Protein AF-A0A285N8I1-F1 (afdb_monomer_lite)

pLDDT: mean 76.55, std 18.9, range [38.72, 93.94]

Radius of gyration: 20.16 Å; chains: 1; bounding box: 42×35×74 Å

Organism: NCBI:txid372072

Sequence (118 aa):
MFEAYDPERDLKFEALFSQVSHQQAIKEVTLPSYPDDNCRIILQTGFRTRVMSFHSAYALGARSGFSLSSLKERIPVCAAMIRAGLSCAIDETLFAALVYHYEAEARRIANANKPKHK

Secondary structure (DSSP, 8-state):
-PPP--HHHHHHHHHHHTT-------------SS--HHHHHHHHHHHHTTSS-HHHHHHHHHHH---HHHHTTHHHHHHHHHHTT-GGG--HHHHHHHHHHTHHHHHHHHHHTS----

Foldseek 3Di:
DDDDDDPVVVVVVVVVVVVVPPPPPPPPPVDPLDDDPLLLLLLLLCLLVCVDALVVLQVLLVVVPDDVVNCVVVSVVLSVCVVVVNSVPRDSNSNSVSCNVNVVSSVVSNVVNDDPDD

Structure (mmCIF, N/CA/C/O backbone):
data_AF-A0A285N8I1-F1
#
_entry.id   AF-A0A285N8I1-F1
#
loop_
_atom_site.group_PDB
_atom_site.id
_atom_site.type_symbol
_atom_site.label_atom_id
_atom_site.label_alt_id
_atom_site.label_comp_id
_atom_site.label_asym_id
_atom_site.label_entity_id
_atom_site.label_seq_id
_atom_site.pdbx_PDB_ins_code
_atom_site.Cartn_x
_atom_site.Cartn_y
_atom_site.Cartn_z
_atom_site.occupancy
_atom_site.B_iso_or_equiv
_atom_site.auth_seq_id
_atom_site.auth_comp_id
_atom_site.auth_asym_id
_atom_site.auth_atom_id
_atom_site.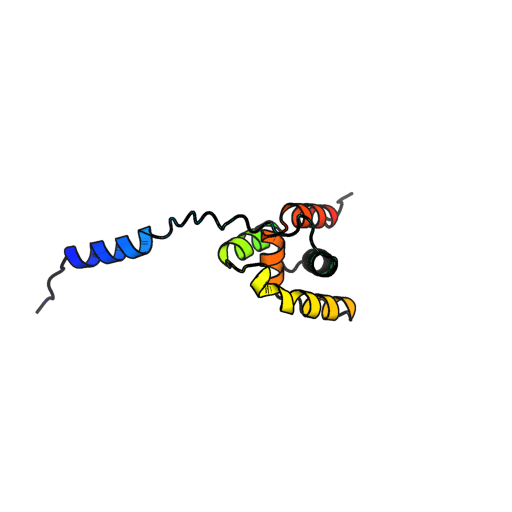pdbx_PDB_model_num
ATOM 1 N N . MET A 1 1 ? -27.928 -8.089 -51.020 1.00 45.84 1 MET A N 1
ATOM 2 C CA . MET A 1 1 ? -26.669 -8.859 -51.080 1.00 45.84 1 MET A CA 1
ATOM 3 C C . MET A 1 1 ? -26.265 -9.105 -49.640 1.00 45.84 1 MET A C 1
ATOM 5 O O . MET A 1 1 ? -25.972 -8.139 -48.955 1.00 45.84 1 MET A O 1
ATOM 9 N N . PHE A 1 2 ? -26.418 -10.333 -49.148 1.00 48.69 2 PHE A N 1
ATOM 10 C CA . PHE A 1 2 ? -25.979 -10.717 -47.804 1.00 48.69 2 PHE A CA 1
ATOM 11 C C . PHE A 1 2 ? -24.489 -11.060 -47.883 1.00 48.69 2 PHE A C 1
ATOM 13 O O . PHE A 1 2 ? -24.104 -11.853 -48.742 1.00 48.69 2 PHE A O 1
ATOM 20 N N . GLU A 1 3 ? -23.663 -10.426 -47.051 1.00 56.59 3 GLU A N 1
ATOM 21 C CA . GLU A 1 3 ? -22.242 -10.763 -46.938 1.00 56.59 3 GLU A CA 1
ATOM 22 C C . GLU A 1 3 ? -22.090 -12.169 -46.345 1.00 56.59 3 GLU A C 1
ATOM 24 O O . GLU A 1 3 ? -22.783 -12.545 -45.398 1.00 56.59 3 GLU A O 1
ATOM 29 N N . ALA A 1 4 ? -21.221 -12.965 -46.966 1.00 55.56 4 ALA A N 1
ATOM 30 C CA . ALA A 1 4 ? -20.946 -14.337 -46.580 1.00 55.56 4 ALA A CA 1
ATOM 31 C C . ALA A 1 4 ? -20.229 -14.373 -45.223 1.00 55.56 4 ALA A C 1
ATOM 33 O O . ALA A 1 4 ? -19.208 -13.715 -45.031 1.00 55.56 4 ALA A O 1
ATOM 34 N N . TYR A 1 5 ? -20.775 -15.159 -44.296 1.00 50.72 5 TYR A N 1
ATOM 35 C CA . TYR A 1 5 ? -20.126 -15.509 -43.039 1.00 50.72 5 TYR A CA 1
ATOM 36 C C . TYR A 1 5 ? -18.874 -16.340 -43.352 1.00 50.72 5 TYR A C 1
ATOM 38 O O . TYR A 1 5 ? -18.986 -17.446 -43.883 1.00 50.72 5 TYR A O 1
ATOM 46 N N . ASP A 1 6 ? -17.698 -15.777 -43.077 1.00 54.53 6 ASP A N 1
ATOM 47 C CA . ASP A 1 6 ? -16.393 -16.408 -43.286 1.00 54.53 6 ASP A CA 1
ATOM 48 C C . ASP A 1 6 ? -15.846 -16.921 -41.936 1.00 54.53 6 ASP A C 1
ATOM 50 O O . ASP A 1 6 ? -15.326 -16.127 -41.143 1.00 54.53 6 ASP A O 1
ATOM 54 N N . PRO A 1 7 ? -15.976 -18.227 -41.635 1.00 52.81 7 PRO A N 1
ATOM 55 C CA . PRO A 1 7 ? -15.572 -18.802 -40.352 1.00 52.81 7 PRO A CA 1
ATOM 56 C C . PRO A 1 7 ? -14.048 -18.834 -40.134 1.00 52.81 7 PRO A C 1
ATOM 58 O O . PRO A 1 7 ? -13.602 -19.064 -39.010 1.00 52.81 7 PRO A O 1
ATOM 61 N N . GLU A 1 8 ? -13.223 -18.573 -41.155 1.00 55.72 8 GLU A N 1
ATOM 62 C CA . GLU A 1 8 ? -11.759 -18.562 -40.999 1.00 55.72 8 GLU A CA 1
ATOM 63 C C . GLU A 1 8 ? -11.217 -17.240 -40.432 1.00 55.72 8 GLU A C 1
ATOM 65 O O . GLU A 1 8 ? -10.093 -17.187 -39.919 1.00 55.72 8 GLU A O 1
ATOM 70 N N . ARG A 1 9 ? -12.008 -16.158 -40.479 1.00 54.78 9 ARG A N 1
ATOM 71 C CA . ARG A 1 9 ? -11.626 -14.864 -39.889 1.00 54.78 9 ARG A CA 1
ATOM 72 C C . ARG A 1 9 ? -11.789 -14.829 -38.369 1.00 54.78 9 ARG A C 1
ATOM 74 O O . ARG A 1 9 ? -10.943 -14.231 -37.702 1.00 54.78 9 ARG A O 1
ATOM 81 N N . ASP A 1 10 ? -12.800 -15.502 -37.821 1.00 47.19 10 ASP A N 1
ATOM 82 C CA . ASP A 1 10 ? -13.100 -15.463 -36.379 1.00 47.19 10 ASP A CA 1
ATOM 83 C C . ASP A 1 10 ? -12.173 -16.348 -35.529 1.00 47.19 10 ASP A C 1
ATOM 85 O O . ASP A 1 10 ? -11.886 -16.018 -34.377 1.00 47.19 10 ASP A O 1
ATOM 89 N N . LEU A 1 11 ? -11.573 -17.395 -36.106 1.00 50.78 11 LEU A N 1
ATOM 90 C CA . LEU A 1 11 ? -10.579 -18.226 -35.406 1.00 50.78 11 LEU A CA 1
ATOM 91 C C . LEU A 1 11 ? -9.288 -17.461 -35.060 1.00 50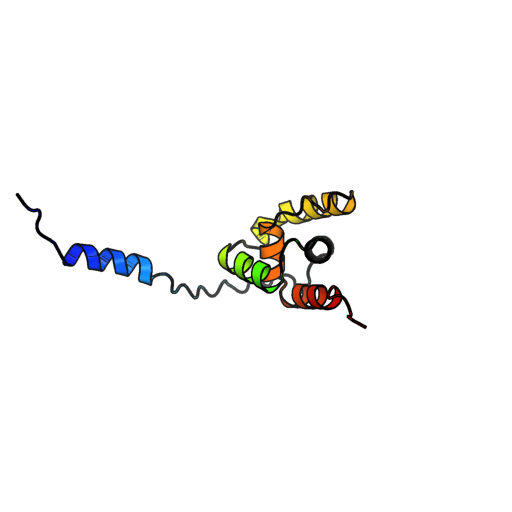.78 11 LEU A C 1
ATOM 93 O O . LEU A 1 11 ? -8.568 -17.829 -34.130 1.00 50.78 11 LEU A O 1
ATOM 97 N N . LYS A 1 12 ? -8.990 -16.362 -35.768 1.00 49.56 12 LYS A N 1
ATOM 98 C CA . LYS A 1 12 ? -7.842 -15.494 -35.450 1.00 49.56 12 LYS A CA 1
ATOM 99 C C . LYS A 1 12 ? -8.146 -14.480 -34.350 1.00 49.56 12 LYS A C 1
ATOM 101 O O . LYS A 1 12 ? -7.207 -13.976 -33.736 1.00 49.56 12 LYS A O 1
ATOM 106 N N . PHE A 1 13 ? -9.420 -14.205 -34.072 1.00 47.91 13 PHE A N 1
ATOM 107 C CA . PHE A 1 13 ? -9.811 -13.310 -32.987 1.00 47.91 13 PHE A CA 1
ATOM 108 C C . PHE A 1 13 ? -9.800 -14.036 -31.635 1.00 47.91 13 PHE A C 1
ATOM 110 O O . PHE A 1 13 ? -9.269 -13.495 -30.667 1.00 47.91 13 PHE A O 1
ATOM 117 N N . GLU A 1 14 ? -10.239 -15.298 -31.568 1.00 47.62 14 GLU A N 1
ATOM 118 C CA . GLU A 1 14 ? -10.105 -16.099 -30.337 1.00 47.62 14 GLU A CA 1
ATOM 119 C C . GLU A 1 14 ? -8.644 -16.429 -29.985 1.00 47.62 14 GLU A C 1
ATOM 121 O O . GLU A 1 14 ? -8.282 -16.491 -28.805 1.00 47.62 14 GLU A O 1
ATOM 126 N N . ALA A 1 15 ? -7.763 -16.546 -30.986 1.00 49.62 15 ALA A N 1
ATOM 127 C CA . ALA A 1 15 ? -6.328 -16.732 -30.762 1.00 49.62 15 ALA A CA 1
ATOM 128 C C . ALA A 1 15 ? -5.631 -15.487 -30.171 1.00 49.62 15 ALA A C 1
ATOM 130 O O . ALA A 1 15 ? -4.589 -15.625 -29.528 1.00 49.62 15 ALA A O 1
ATOM 131 N N . LEU A 1 16 ? -6.204 -14.286 -30.332 1.00 50.88 16 LEU A N 1
ATOM 132 C CA . LEU A 1 16 ? -5.698 -13.061 -29.697 1.00 50.88 16 LEU A CA 1
ATOM 133 C C . LEU A 1 16 ? -6.121 -12.946 -28.223 1.00 50.88 16 LEU A C 1
ATOM 135 O O . LEU A 1 16 ? -5.393 -12.353 -27.430 1.00 50.88 16 LEU A O 1
ATOM 139 N N . PHE A 1 17 ? -7.241 -13.560 -27.826 1.00 49.06 17 PHE A N 1
ATOM 140 C CA . PHE A 1 17 ? -7.692 -13.583 -26.427 1.00 49.06 17 PHE A CA 1
ATOM 141 C C . PHE A 1 17 ? -7.188 -14.802 -25.637 1.00 49.06 17 PHE A C 1
ATOM 143 O O . PHE A 1 17 ? -7.034 -14.714 -24.419 1.00 49.06 17 PHE A O 1
ATOM 150 N N . SER A 1 18 ? -6.819 -15.903 -26.303 1.00 42.44 18 SER A N 1
ATOM 151 C CA . SER A 1 18 ? -6.175 -17.060 -25.648 1.00 42.44 18 SER A CA 1
ATOM 152 C C . SER A 1 18 ? -4.699 -16.841 -25.280 1.00 42.44 18 SER A C 1
ATOM 154 O O . SER A 1 18 ? -4.096 -17.690 -24.628 1.00 42.44 18 SER A O 1
ATOM 156 N N . GLN A 1 19 ? -4.110 -15.688 -25.619 1.00 44.03 19 GLN A N 1
ATOM 157 C CA . GLN A 1 19 ? -2.793 -15.280 -25.108 1.00 44.03 19 GLN A CA 1
ATOM 158 C C . GLN A 1 19 ? -2.849 -14.551 -23.753 1.00 44.03 19 GLN A C 1
ATOM 160 O O . GLN A 1 19 ? -1.818 -14.110 -23.247 1.00 44.03 19 GLN A O 1
ATOM 165 N N . VAL A 1 20 ? -4.004 -14.524 -23.075 1.00 45.25 20 VAL A N 1
ATOM 166 C CA . VAL A 1 20 ? -4.084 -14.189 -21.637 1.00 45.25 20 VAL A CA 1
ATOM 167 C C . VAL A 1 20 ? -3.790 -15.433 -20.778 1.00 45.25 20 VAL A C 1
ATOM 169 O O . VAL A 1 20 ? -4.447 -15.720 -19.788 1.00 45.25 20 VAL A O 1
ATOM 172 N N . SER A 1 21 ? -2.758 -16.181 -21.159 1.00 46.19 21 SER A N 1
ATOM 173 C CA . SER A 1 21 ? -2.059 -17.144 -20.302 1.00 46.19 21 SER A CA 1
ATOM 174 C C . SER A 1 21 ? -0.588 -16.754 -20.209 1.00 46.19 21 SER A C 1
ATOM 176 O O . SER A 1 21 ? 0.317 -17.582 -20.206 1.00 46.19 21 SER A O 1
ATOM 178 N N . HIS A 1 22 ? -0.329 -15.456 -20.070 1.00 44.53 22 HIS A N 1
ATOM 179 C CA . HIS A 1 22 ? 0.909 -15.003 -19.467 1.00 44.53 22 HIS A CA 1
ATOM 180 C C . HIS A 1 22 ? 0.822 -15.203 -17.950 1.00 44.53 22 HIS A C 1
ATOM 182 O O . HIS A 1 22 ? 0.734 -14.263 -17.166 1.00 44.53 22 HIS A O 1
ATOM 188 N N . GLN A 1 23 ? 1.001 -16.466 -17.547 1.00 44.03 23 GLN A N 1
ATOM 189 C CA . GLN A 1 23 ? 1.988 -16.797 -16.522 1.00 44.03 23 GLN A CA 1
ATOM 190 C C . GLN A 1 23 ? 3.349 -16.249 -16.988 1.00 44.03 23 GLN A C 1
ATOM 192 O O . GLN A 1 23 ? 4.265 -16.980 -17.352 1.00 44.03 23 GLN A O 1
ATOM 197 N N . GLN A 1 24 ? 3.482 -14.926 -17.052 1.00 44.75 24 GLN A N 1
ATOM 198 C CA . GLN A 1 24 ? 4.787 -14.314 -17.013 1.00 44.75 24 GLN A CA 1
ATOM 199 C C . GLN A 1 24 ? 5.209 -14.469 -15.567 1.00 44.75 24 GLN A C 1
ATOM 201 O O . GLN A 1 24 ? 4.747 -13.756 -14.680 1.00 44.75 24 GLN A O 1
ATOM 206 N N . ALA A 1 25 ? 6.057 -15.471 -15.351 1.00 47.41 25 ALA A N 1
ATOM 207 C CA . ALA A 1 25 ? 7.097 -15.414 -14.351 1.00 47.41 25 ALA A CA 1
ATOM 208 C C . ALA A 1 25 ? 7.758 -14.035 -14.477 1.00 47.41 25 ALA A C 1
ATOM 210 O O . ALA A 1 25 ? 8.666 -13.819 -15.283 1.00 47.41 25 ALA A O 1
ATOM 211 N N . ILE A 1 26 ? 7.212 -13.061 -13.750 1.00 47.78 26 ILE A N 1
ATOM 212 C CA . ILE A 1 26 ? 7.855 -11.781 -13.527 1.00 47.78 26 ILE A CA 1
ATOM 213 C C . ILE A 1 26 ? 9.146 -12.183 -12.840 1.00 47.78 26 ILE A C 1
ATOM 215 O O . ILE A 1 26 ? 9.115 -12.702 -11.725 1.00 47.78 26 ILE A O 1
ATOM 219 N N . LYS A 1 27 ? 10.249 -12.042 -13.586 1.00 38.72 27 LYS A N 1
ATOM 220 C CA . LYS A 1 27 ? 11.624 -12.135 -13.106 1.00 38.72 27 LYS A CA 1
ATOM 221 C C . LYS A 1 27 ? 11.647 -11.744 -11.638 1.00 38.72 27 LYS A C 1
ATOM 223 O O . LYS A 1 27 ? 11.185 -10.648 -11.317 1.00 38.72 27 LYS A O 1
ATOM 228 N N . GLU A 1 28 ? 12.184 -12.625 -10.800 1.00 42.75 28 GLU A N 1
ATOM 229 C CA . GLU A 1 28 ? 12.619 -12.316 -9.443 1.00 42.75 28 GLU A CA 1
ATOM 230 C C . GLU A 1 28 ? 13.612 -11.149 -9.511 1.00 42.75 28 GLU A C 1
ATOM 232 O O . GLU A 1 28 ? 14.829 -11.297 -9.476 1.00 42.75 28 GLU A O 1
ATOM 237 N N . VAL A 1 29 ? 13.086 -9.940 -9.662 1.00 41.53 29 VAL A N 1
ATOM 238 C CA . VAL A 1 29 ? 13.745 -8.748 -9.189 1.00 41.53 29 VAL A CA 1
ATOM 239 C C . VAL A 1 29 ? 13.695 -8.947 -7.693 1.00 41.53 29 VAL A C 1
ATOM 241 O O . VAL A 1 29 ? 12.612 -8.944 -7.110 1.00 41.53 29 VAL A O 1
ATOM 244 N N . THR A 1 30 ? 14.853 -9.230 -7.105 1.00 48.25 30 THR A N 1
ATOM 245 C CA . THR A 1 30 ? 15.068 -9.298 -5.664 1.00 48.25 30 THR A CA 1
ATOM 246 C C . THR A 1 30 ? 14.715 -7.927 -5.092 1.00 48.25 30 THR A C 1
ATOM 248 O O . THR A 1 30 ? 15.550 -7.042 -4.924 1.00 48.25 30 THR A O 1
ATOM 251 N N . LEU A 1 31 ? 13.418 -7.706 -4.915 1.00 50.50 31 LEU A N 1
ATOM 252 C CA . LEU A 1 31 ? 12.857 -6.534 -4.287 1.00 50.50 31 LEU A CA 1
ATOM 253 C C . LEU A 1 31 ? 13.291 -6.578 -2.825 1.00 50.50 31 LEU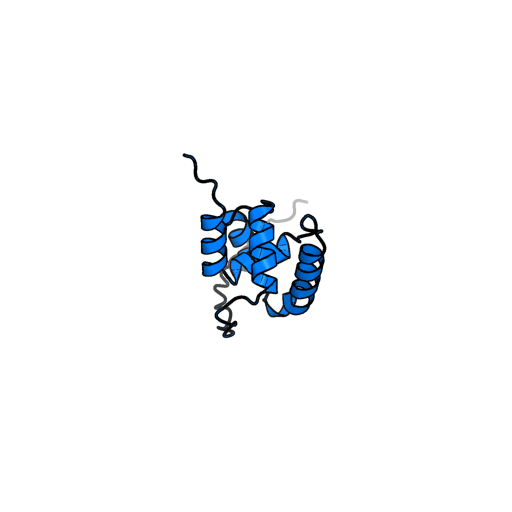 A C 1
ATOM 255 O O . LEU A 1 31 ? 13.413 -7.671 -2.261 1.00 50.50 31 LEU A O 1
ATOM 259 N N . PRO A 1 32 ? 13.573 -5.423 -2.203 1.00 51.41 32 PRO A N 1
ATOM 260 C CA . PRO A 1 32 ? 13.954 -5.397 -0.804 1.00 51.41 32 PRO A CA 1
ATOM 261 C C . PRO A 1 32 ? 12.894 -6.166 -0.017 1.00 51.41 32 PRO A C 1
ATOM 263 O O . PRO A 1 32 ? 11.714 -5.823 -0.055 1.00 51.41 32 PRO A O 1
ATOM 266 N N . SER A 1 33 ? 13.331 -7.221 0.678 1.00 62.50 33 SER A N 1
ATOM 267 C CA . SER A 1 33 ? 12.481 -8.135 1.456 1.00 62.50 33 SER A CA 1
ATOM 268 C C . SER A 1 33 ? 11.641 -7.417 2.523 1.00 62.50 33 SER A C 1
ATOM 270 O O . SER A 1 33 ? 10.799 -8.038 3.169 1.00 62.50 33 SER A O 1
ATOM 272 N N . TYR A 1 34 ? 11.870 -6.117 2.722 1.00 70.38 34 TYR A N 1
ATOM 273 C CA . TYR A 1 34 ? 11.173 -5.275 3.669 1.00 70.38 34 TYR A CA 1
ATOM 274 C C . TYR A 1 34 ? 10.753 -3.952 3.020 1.00 70.38 34 TYR A C 1
ATOM 276 O O . TYR A 1 34 ? 11.575 -3.306 2.364 1.00 70.38 34 TYR A O 1
ATOM 284 N N . PRO A 1 35 ? 9.501 -3.513 3.235 1.00 80.88 35 PRO A N 1
ATOM 285 C CA . PRO A 1 35 ? 9.071 -2.191 2.815 1.00 80.88 35 PRO A CA 1
ATOM 286 C C . PRO A 1 35 ? 9.819 -1.123 3.609 1.00 80.88 35 PRO A C 1
ATOM 288 O O . PRO A 1 35 ? 9.987 -1.246 4.833 1.00 80.88 35 PRO A O 1
ATOM 291 N N . ASP A 1 36 ? 10.222 -0.071 2.899 1.00 87.50 36 ASP A N 1
ATOM 292 C CA . ASP A 1 36 ? 10.755 1.147 3.500 1.00 87.50 36 ASP A CA 1
ATOM 293 C C . ASP A 1 36 ? 9.700 1.850 4.381 1.00 87.50 36 ASP A C 1
ATOM 295 O O . ASP A 1 36 ? 8.503 1.535 4.351 1.00 87.50 36 ASP A O 1
ATOM 299 N N . ASP A 1 37 ? 10.136 2.820 5.184 1.00 88.94 37 ASP A N 1
ATOM 300 C CA . ASP A 1 37 ? 9.247 3.534 6.105 1.00 88.94 37 ASP A CA 1
ATOM 301 C C . ASP A 1 37 ? 8.146 4.332 5.389 1.00 88.94 37 ASP A C 1
ATOM 303 O O . ASP A 1 37 ? 7.046 4.488 5.925 1.00 88.94 37 ASP A O 1
ATOM 307 N N . ASN A 1 38 ? 8.395 4.814 4.168 1.00 91.00 38 ASN A N 1
ATOM 308 C CA . ASN A 1 38 ? 7.396 5.537 3.381 1.00 91.00 38 ASN A CA 1
ATOM 309 C C . ASN A 1 38 ? 6.276 4.593 2.924 1.00 91.00 38 ASN A C 1
ATOM 311 O O . ASN A 1 38 ? 5.098 4.904 3.098 1.00 91.00 38 ASN A O 1
ATOM 315 N N . CYS A 1 39 ? 6.634 3.413 2.422 1.00 92.00 39 CYS A N 1
ATOM 316 C CA . CYS A 1 39 ? 5.719 2.345 2.047 1.00 92.00 39 CYS A CA 1
ATOM 317 C C . CYS A 1 39 ? 4.883 1.902 3.250 1.00 92.00 39 CYS A C 1
ATOM 319 O O . CYS A 1 39 ? 3.663 1.782 3.140 1.00 92.00 39 CYS A O 1
ATOM 321 N N . ARG A 1 40 ? 5.509 1.718 4.422 1.00 92.69 40 ARG A N 1
ATOM 322 C CA . ARG A 1 40 ? 4.788 1.355 5.655 1.00 92.69 40 ARG A CA 1
ATOM 323 C C . ARG A 1 40 ? 3.774 2.414 6.059 1.00 92.69 40 ARG A C 1
ATOM 325 O O . ARG A 1 40 ? 2.649 2.056 6.395 1.00 92.69 40 ARG A O 1
ATOM 332 N N . ILE A 1 41 ? 4.138 3.694 6.005 1.00 92.56 41 ILE A N 1
ATOM 333 C CA . ILE A 1 41 ? 3.218 4.792 6.332 1.00 92.56 41 ILE A CA 1
ATOM 334 C C . ILE A 1 41 ? 2.029 4.815 5.371 1.00 92.56 41 ILE A C 1
ATOM 336 O O . ILE A 1 41 ? 0.894 4.973 5.826 1.00 92.56 41 ILE A O 1
ATOM 340 N N . ILE A 1 42 ? 2.260 4.609 4.071 1.00 93.19 42 ILE A N 1
ATOM 341 C CA . ILE A 1 42 ? 1.182 4.538 3.074 1.00 93.19 42 ILE A CA 1
ATOM 342 C C . ILE A 1 42 ? 0.270 3.343 3.356 1.00 93.19 42 ILE A C 1
ATOM 344 O O . ILE A 1 42 ? -0.945 3.513 3.408 1.00 93.19 42 ILE A O 1
ATOM 348 N N . LEU A 1 43 ? 0.831 2.157 3.611 1.00 93.44 43 LEU A N 1
ATOM 349 C CA . LEU A 1 43 ? 0.055 0.955 3.920 1.00 93.44 43 LEU A CA 1
ATOM 350 C C . LEU A 1 43 ? -0.775 1.122 5.200 1.00 93.44 43 LEU A C 1
ATOM 352 O O . LEU A 1 43 ? -1.981 0.875 5.202 1.00 93.44 43 LEU A O 1
ATOM 356 N N . GLN A 1 44 ? -0.152 1.578 6.288 1.00 92.81 44 GLN A N 1
ATOM 357 C CA . GLN A 1 44 ? -0.831 1.829 7.561 1.00 92.81 44 GLN A CA 1
ATOM 358 C C . GLN A 1 44 ? -1.955 2.843 7.406 1.00 92.81 44 GLN A C 1
ATOM 360 O O . GLN A 1 44 ? -3.062 2.611 7.891 1.00 92.81 44 GLN A O 1
ATOM 365 N N . THR A 1 45 ? -1.680 3.949 6.716 1.00 92.19 45 THR A N 1
ATOM 366 C CA . THR A 1 45 ? -2.665 5.009 6.534 1.00 92.19 45 THR A CA 1
ATOM 367 C C . THR A 1 45 ? -3.791 4.547 5.625 1.00 92.19 45 THR A C 1
ATOM 369 O O . THR A 1 45 ? -4.935 4.717 6.017 1.00 92.19 45 THR A O 1
ATOM 372 N N . GLY A 1 46 ? -3.499 3.884 4.502 1.00 91.06 46 GLY A N 1
ATOM 373 C CA . GLY A 1 46 ? -4.511 3.385 3.569 1.00 91.06 46 GLY A CA 1
ATOM 374 C C . GLY A 1 46 ? -5.462 2.367 4.202 1.00 91.06 46 GLY A C 1
ATOM 375 O O . GLY A 1 46 ? -6.676 2.446 4.006 1.00 91.06 46 GLY A O 1
ATOM 376 N N . PHE A 1 47 ? -4.953 1.465 5.051 1.00 91.44 47 PHE A N 1
ATOM 377 C CA . PHE A 1 47 ? -5.820 0.573 5.829 1.00 91.44 47 PHE A CA 1
ATOM 378 C C . PHE A 1 47 ? -6.594 1.312 6.929 1.00 91.44 47 PHE A C 1
ATOM 380 O O . PHE A 1 47 ? -7.768 1.014 7.149 1.00 91.44 47 PHE A O 1
ATOM 387 N N . ARG A 1 48 ? -5.976 2.287 7.610 1.00 89.38 48 ARG A N 1
ATOM 388 C CA . ARG A 1 48 ? -6.623 3.078 8.672 1.00 89.38 48 ARG A CA 1
ATOM 389 C C . ARG A 1 48 ? -7.759 3.949 8.136 1.00 89.38 48 ARG A C 1
ATOM 391 O O . ARG A 1 48 ? -8.816 4.005 8.755 1.00 89.38 48 ARG A O 1
ATOM 398 N N . THR A 1 49 ? -7.552 4.614 7.001 1.00 86.44 49 THR A N 1
ATOM 399 C CA . THR A 1 49 ? -8.563 5.442 6.324 1.00 86.44 49 THR A CA 1
ATOM 400 C C . THR A 1 49 ? -9.550 4.611 5.508 1.00 86.44 49 THR A C 1
ATOM 402 O O . THR A 1 49 ? -10.496 5.167 4.962 1.00 86.44 49 THR A O 1
ATOM 405 N N . ARG A 1 50 ? -9.380 3.280 5.484 1.00 82.94 50 ARG A N 1
ATOM 406 C CA . ARG A 1 50 ? -10.250 2.319 4.792 1.00 82.94 50 ARG A CA 1
ATOM 407 C C . ARG A 1 50 ? -10.392 2.612 3.300 1.00 82.94 50 ARG A C 1
ATOM 409 O O . ARG A 1 50 ? -11.476 2.435 2.757 1.00 82.94 50 ARG A O 1
ATOM 416 N N . VAL A 1 51 ? -9.292 3.004 2.653 1.00 79.62 51 VAL A N 1
ATOM 417 C CA . VAL A 1 51 ? -9.251 3.216 1.196 1.00 79.62 51 VAL A CA 1
ATOM 418 C C . VAL A 1 51 ? -9.809 1.984 0.484 1.00 79.62 51 VAL A C 1
ATOM 420 O O . VAL A 1 51 ? -10.746 2.083 -0.297 1.00 79.62 51 VAL A O 1
ATOM 423 N N . MET A 1 52 ? -9.299 0.795 0.827 1.00 86.12 52 MET A N 1
ATOM 424 C CA . MET A 1 52 ? -9.803 -0.486 0.326 1.00 86.12 52 MET A CA 1
ATOM 425 C C . MET A 1 52 ? -9.589 -1.611 1.347 1.00 86.12 52 MET A C 1
ATOM 427 O O . MET A 1 52 ? -8.729 -1.532 2.229 1.00 86.12 52 MET A O 1
ATOM 431 N N . SER A 1 53 ? -10.342 -2.705 1.197 1.00 90.19 53 SER A N 1
ATOM 432 C CA . SER A 1 53 ? -10.034 -3.958 1.895 1.00 90.19 53 SER A CA 1
ATOM 433 C C . SER A 1 53 ? -8.736 -4.572 1.357 1.00 90.19 53 SER A C 1
ATOM 435 O O . SER A 1 53 ? -8.383 -4.360 0.196 1.00 90.19 53 SER A O 1
ATOM 437 N N . PHE A 1 54 ? -8.050 -5.387 2.167 1.00 91.38 54 PHE A N 1
ATOM 438 C CA . PHE A 1 54 ? -6.840 -6.094 1.726 1.00 91.38 54 PHE A CA 1
ATOM 439 C C . PHE A 1 54 ? -7.080 -6.897 0.439 1.00 91.38 54 PHE A C 1
ATOM 441 O O . PHE A 1 54 ? -6.288 -6.811 -0.492 1.00 91.38 54 PHE A O 1
ATOM 448 N N . HIS A 1 55 ? -8.183 -7.648 0.369 1.00 92.56 55 HIS A N 1
ATOM 449 C CA . HIS A 1 55 ? -8.478 -8.502 -0.782 1.00 92.56 55 HIS A CA 1
ATOM 450 C C . HIS A 1 55 ? -8.702 -7.678 -2.056 1.00 92.56 55 HIS A C 1
ATOM 452 O O . HIS A 1 55 ? -8.137 -7.989 -3.101 1.00 92.56 55 HIS A O 1
ATOM 458 N N . SER A 1 56 ? -9.466 -6.588 -1.951 1.00 92.00 56 SER A N 1
ATOM 459 C CA . SER A 1 56 ? -9.728 -5.685 -3.074 1.00 92.00 56 SER A CA 1
ATOM 460 C C . SER A 1 56 ? -8.452 -4.982 -3.547 1.00 92.00 56 SER A C 1
ATOM 462 O O . SER A 1 56 ? -8.211 -4.903 -4.748 1.00 92.00 56 SER A O 1
ATOM 464 N N . ALA A 1 57 ? -7.618 -4.510 -2.614 1.00 92.44 57 ALA A N 1
ATOM 465 C CA . ALA A 1 57 ? -6.352 -3.855 -2.925 1.00 92.44 57 ALA A CA 1
ATOM 466 C C . ALA A 1 57 ? -5.360 -4.821 -3.587 1.00 92.44 57 ALA A C 1
ATOM 468 O O . ALA A 1 57 ? -4.751 -4.475 -4.594 1.00 92.44 57 ALA A O 1
ATOM 469 N N . TYR A 1 58 ? -5.246 -6.053 -3.082 1.00 92.75 58 TYR A N 1
ATOM 470 C CA . TYR A 1 58 ? -4.388 -7.077 -3.675 1.00 92.75 58 TYR A CA 1
ATOM 471 C C . TYR A 1 58 ? -4.834 -7.440 -5.096 1.00 92.75 58 TYR A C 1
ATOM 473 O O . TYR A 1 58 ? -4.018 -7.455 -6.014 1.00 92.75 58 TYR A O 1
ATOM 481 N N . ALA A 1 59 ? -6.135 -7.672 -5.301 1.00 92.31 59 ALA A N 1
ATOM 482 C CA . ALA A 1 59 ? -6.683 -7.985 -6.618 1.00 92.31 59 ALA A CA 1
ATOM 483 C C . ALA A 1 59 ? -6.476 -6.833 -7.617 1.00 92.31 59 ALA A C 1
ATOM 485 O O . ALA A 1 59 ? -6.121 -7.070 -8.772 1.00 92.31 59 ALA A O 1
ATOM 486 N N . LEU A 1 60 ? -6.660 -5.584 -7.177 1.00 91.56 60 LEU A N 1
ATOM 487 C CA . LEU A 1 60 ? -6.395 -4.411 -8.007 1.00 91.56 60 LEU A CA 1
ATOM 488 C C . LEU A 1 60 ? -4.900 -4.277 -8.330 1.00 91.56 60 LEU A C 1
ATOM 490 O O . LEU A 1 60 ? -4.553 -4.048 -9.485 1.00 91.56 60 LEU A O 1
ATOM 494 N N . GLY A 1 61 ? -4.018 -4.473 -7.348 1.00 91.19 61 GLY A N 1
ATOM 495 C CA . GLY A 1 61 ? -2.571 -4.404 -7.539 1.00 91.19 61 GLY A CA 1
ATOM 496 C C . GLY A 1 61 ? -2.073 -5.461 -8.523 1.00 91.19 61 GLY A C 1
ATOM 497 O O . GLY A 1 61 ? -1.361 -5.118 -9.467 1.00 91.19 61 GLY A O 1
ATOM 498 N N . ALA A 1 62 ? -2.546 -6.703 -8.386 1.00 90.62 62 ALA A N 1
ATOM 499 C CA . ALA A 1 62 ? -2.234 -7.802 -9.299 1.00 90.62 62 ALA A CA 1
ATOM 500 C C . ALA A 1 62 ? -2.671 -7.500 -10.745 1.00 90.62 62 ALA A C 1
ATOM 502 O O . ALA A 1 62 ? -1.934 -7.777 -11.687 1.00 90.62 62 ALA A O 1
ATOM 503 N N . ARG A 1 63 ? -3.847 -6.881 -10.927 1.00 90.69 63 ARG A N 1
ATOM 504 C CA . ARG A 1 63 ? -4.359 -6.475 -12.249 1.00 90.69 63 ARG A CA 1
ATOM 505 C C . ARG A 1 63 ? -3.654 -5.254 -12.830 1.00 90.69 63 ARG A C 1
ATOM 507 O O . ARG A 1 63 ? -3.594 -5.118 -14.046 1.00 90.69 63 ARG A O 1
ATOM 514 N N . SER A 1 64 ? -3.168 -4.355 -11.978 1.00 86.00 64 SER A N 1
ATOM 515 C CA . SER A 1 64 ? -2.529 -3.110 -12.410 1.00 86.00 64 SER A CA 1
ATOM 516 C C . SER A 1 64 ? -1.186 -3.344 -13.104 1.00 86.00 64 SER A C 1
ATOM 518 O O . SER A 1 64 ? -0.793 -2.556 -13.958 1.00 86.00 64 SER A O 1
ATOM 520 N N . GLY A 1 65 ? -0.474 -4.415 -12.730 1.00 84.12 65 GLY A N 1
ATOM 521 C CA . GLY A 1 65 ? 0.832 -4.760 -13.292 1.00 84.12 65 GLY A CA 1
ATOM 522 C C . GLY A 1 65 ? 1.938 -3.729 -13.025 1.00 84.12 65 GLY A C 1
ATOM 523 O O . GLY A 1 65 ? 3.003 -3.815 -13.635 1.00 84.12 65 GLY A O 1
ATOM 524 N N . PHE A 1 66 ? 1.729 -2.751 -12.133 1.00 87.50 66 PHE A N 1
ATOM 525 C CA . PHE A 1 66 ? 2.752 -1.748 -11.837 1.00 87.50 66 PHE A CA 1
ATOM 526 C C . PHE A 1 66 ? 3.954 -2.379 -11.142 1.00 87.50 66 PHE A C 1
ATOM 528 O O . PHE A 1 66 ? 3.807 -3.075 -10.141 1.00 87.50 66 PHE A O 1
ATOM 535 N N . SER A 1 67 ? 5.158 -2.084 -11.628 1.00 87.56 67 SER A N 1
ATOM 536 C CA . SER A 1 67 ? 6.399 -2.445 -10.937 1.00 87.56 67 SER A CA 1
ATOM 537 C C . SER A 1 67 ? 6.700 -1.465 -9.797 1.00 87.56 67 SER A C 1
ATOM 539 O O . SER A 1 67 ? 6.354 -0.286 -9.889 1.00 87.56 67 SER A O 1
ATOM 541 N N . LEU A 1 68 ? 7.408 -1.903 -8.748 1.00 85.31 68 LEU A N 1
ATOM 542 C CA . LEU A 1 68 ? 7.856 -0.991 -7.683 1.00 85.31 68 LEU A CA 1
ATOM 543 C C . LEU A 1 68 ? 8.764 0.129 -8.212 1.00 85.31 68 LEU A C 1
ATOM 545 O O . LEU A 1 68 ? 8.698 1.258 -7.730 1.00 85.31 68 LEU A O 1
ATOM 549 N N . SER A 1 69 ? 9.548 -0.147 -9.256 1.00 86.44 69 SER A N 1
ATOM 550 C CA . SER A 1 69 ? 10.379 0.843 -9.946 1.00 86.44 69 SER A CA 1
ATOM 551 C C . SER A 1 69 ? 9.550 2.014 -10.477 1.00 86.44 69 SER A C 1
ATOM 553 O O . SER A 1 69 ? 9.936 3.167 -10.311 1.00 86.44 69 SER A O 1
ATOM 555 N N . SER A 1 70 ? 8.378 1.724 -11.051 1.00 86.19 70 SER A N 1
ATOM 556 C CA . SER A 1 70 ? 7.443 2.723 -11.589 1.00 86.19 70 SER A CA 1
ATOM 557 C C . SER A 1 70 ? 6.805 3.598 -10.504 1.00 86.19 70 SER A C 1
ATOM 559 O O . SER A 1 70 ? 6.262 4.658 -10.801 1.00 86.19 70 SER A O 1
ATOM 561 N N . LEU A 1 71 ? 6.852 3.163 -9.243 1.00 87.62 71 LEU A N 1
ATOM 562 C CA . LEU A 1 71 ? 6.236 3.848 -8.105 1.00 87.62 71 LEU A CA 1
ATOM 563 C C . LEU A 1 71 ? 7.258 4.601 -7.245 1.00 87.62 71 LEU A C 1
ATOM 565 O O . LEU A 1 71 ? 6.863 5.356 -6.357 1.00 87.62 71 LEU A O 1
ATOM 569 N N . LYS A 1 72 ? 8.557 4.436 -7.524 1.00 88.06 72 LYS A N 1
ATOM 570 C CA . LYS A 1 72 ? 9.670 4.948 -6.714 1.00 88.06 72 LYS A CA 1
ATOM 571 C C . LYS A 1 72 ? 9.578 6.447 -6.419 1.00 88.06 72 LYS A C 1
ATOM 573 O O . LYS A 1 72 ? 9.893 6.863 -5.312 1.00 88.06 72 LYS A O 1
ATOM 578 N N . GLU A 1 73 ? 9.126 7.246 -7.381 1.00 88.69 73 GLU A N 1
ATOM 579 C CA . GLU A 1 73 ? 8.983 8.701 -7.219 1.00 88.69 73 GLU A CA 1
ATOM 580 C C . GLU A 1 73 ? 7.677 9.094 -6.515 1.00 88.69 73 GLU A C 1
ATOM 582 O O . GLU A 1 73 ? 7.622 10.088 -5.795 1.00 88.69 73 GLU A O 1
ATOM 587 N N . ARG A 1 74 ? 6.624 8.284 -6.661 1.00 90.00 74 ARG A N 1
ATOM 588 C CA . ARG A 1 74 ? 5.293 8.560 -6.098 1.00 90.00 74 ARG A CA 1
ATOM 589 C C . ARG A 1 74 ? 5.213 8.230 -4.608 1.00 90.00 74 ARG A C 1
ATOM 591 O O . ARG A 1 74 ? 4.534 8.931 -3.861 1.00 90.00 74 ARG A O 1
ATOM 598 N N . ILE A 1 75 ? 5.926 7.190 -4.173 1.00 92.12 75 ILE A N 1
ATOM 599 C CA . ILE A 1 75 ? 6.001 6.743 -2.774 1.00 92.12 75 ILE A CA 1
ATOM 600 C C . ILE A 1 75 ? 6.436 7.873 -1.816 1.00 92.12 75 ILE A C 1
ATOM 602 O O . ILE A 1 75 ? 5.685 8.167 -0.883 1.00 92.12 75 ILE A O 1
ATOM 606 N N . PRO A 1 76 ? 7.589 8.550 -1.999 1.00 91.38 76 PRO A N 1
ATOM 607 C CA . PRO A 1 76 ? 8.030 9.590 -1.070 1.00 91.38 76 PRO A CA 1
ATOM 608 C C . PRO A 1 76 ? 7.089 10.798 -1.057 1.00 91.38 76 PRO A C 1
ATOM 610 O O . PRO A 1 76 ? 6.820 11.340 0.013 1.00 91.38 76 PRO A O 1
ATOM 613 N N . VAL A 1 77 ? 6.535 11.180 -2.213 1.00 91.88 77 VAL A N 1
ATOM 614 C CA . VAL A 1 77 ? 5.575 12.291 -2.323 1.00 91.88 77 VAL A CA 1
ATOM 615 C C . VAL A 1 77 ? 4.295 11.976 -1.548 1.00 91.88 77 VAL A C 1
ATOM 617 O O . VAL A 1 77 ? 3.862 12.773 -0.716 1.00 91.88 77 VAL A O 1
ATOM 620 N N . CYS A 1 78 ? 3.722 10.786 -1.745 1.00 91.06 78 CYS A N 1
ATOM 621 C CA . CYS A 1 78 ? 2.535 10.351 -1.010 1.00 91.06 78 CYS A CA 1
ATOM 622 C C . CYS A 1 78 ? 2.802 10.276 0.501 1.00 91.06 78 CYS A C 1
ATOM 624 O O . CYS A 1 78 ? 2.025 10.799 1.300 1.00 91.06 78 CYS A O 1
ATOM 626 N N . ALA A 1 79 ? 3.939 9.709 0.908 1.00 92.31 79 ALA A N 1
ATOM 627 C CA . ALA A 1 79 ? 4.304 9.624 2.316 1.00 92.31 79 ALA A CA 1
ATOM 628 C C . ALA A 1 79 ? 4.524 11.006 2.959 1.00 92.31 79 ALA A C 1
ATOM 630 O O . ALA A 1 79 ? 4.170 11.199 4.122 1.00 92.31 79 ALA A O 1
ATOM 631 N N . ALA A 1 80 ? 5.080 11.979 2.231 1.00 91.50 80 ALA A N 1
ATOM 632 C CA . ALA A 1 80 ? 5.211 13.356 2.706 1.00 91.50 80 ALA A CA 1
ATOM 633 C C . ALA A 1 80 ? 3.839 14.017 2.917 1.00 91.50 80 ALA A C 1
ATOM 635 O O . ALA A 1 80 ? 3.607 14.611 3.969 1.00 91.50 80 ALA A O 1
ATOM 636 N N . MET A 1 81 ? 2.902 13.840 1.978 1.00 90.94 81 MET A N 1
ATOM 637 C CA . MET A 1 81 ? 1.529 14.346 2.114 1.00 90.94 81 MET A CA 1
ATOM 638 C C . MET A 1 81 ? 0.806 13.732 3.318 1.00 90.94 81 MET A C 1
ATOM 640 O O . MET A 1 81 ? 0.186 14.452 4.099 1.00 90.94 81 MET A O 1
ATOM 644 N N . ILE A 1 82 ? 0.942 12.419 3.530 1.00 92.31 82 ILE A N 1
ATOM 645 C CA . ILE A 1 82 ? 0.376 11.741 4.704 1.00 92.31 82 ILE A CA 1
ATOM 646 C C . ILE A 1 82 ? 0.950 12.321 6.001 1.00 92.31 82 ILE A C 1
ATOM 648 O O . ILE A 1 82 ? 0.190 12.607 6.927 1.00 92.31 82 ILE A O 1
ATOM 652 N N . ARG A 1 83 ? 2.274 12.518 6.075 1.00 90.12 83 ARG A N 1
ATOM 653 C CA . ARG A 1 83 ? 2.933 13.117 7.250 1.00 90.12 83 ARG A CA 1
ATOM 654 C C . ARG A 1 83 ? 2.488 14.559 7.496 1.00 90.12 83 ARG A C 1
ATOM 6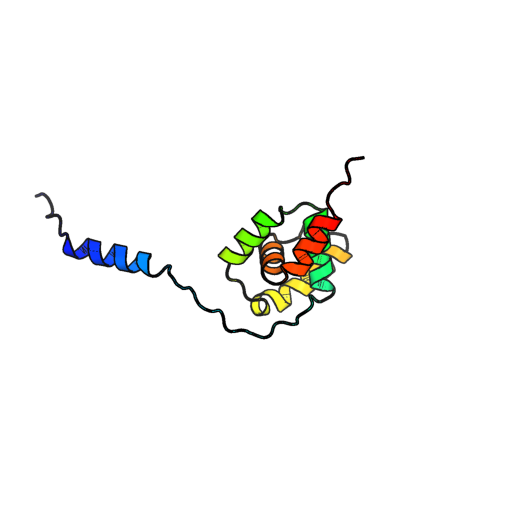56 O O . ARG A 1 83 ? 2.383 14.958 8.648 1.00 90.12 83 ARG A O 1
ATOM 663 N N . ALA A 1 84 ? 2.169 15.304 6.440 1.00 90.75 84 ALA A N 1
ATOM 664 C CA . ALA A 1 84 ? 1.580 16.640 6.526 1.00 90.75 84 ALA A CA 1
ATOM 665 C C . ALA A 1 84 ? 0.086 16.637 6.925 1.00 90.75 84 ALA A C 1
ATOM 667 O O . ALA A 1 84 ? -0.521 17.698 7.031 1.00 90.75 84 ALA A O 1
ATOM 668 N N . GLY A 1 85 ? -0.522 15.464 7.147 1.00 88.25 85 GLY A N 1
ATOM 669 C CA . GLY A 1 85 ? -1.920 15.314 7.561 1.00 88.25 85 GLY A CA 1
ATOM 670 C C . GLY A 1 85 ? -2.909 15.091 6.412 1.00 88.25 85 GLY A C 1
ATOM 671 O O . GLY A 1 85 ? -4.086 14.834 6.664 1.00 88.25 85 GLY A O 1
ATOM 672 N N . LEU A 1 86 ? -2.455 15.092 5.156 1.00 87.69 86 LEU A N 1
ATOM 673 C CA . LEU A 1 86 ? -3.291 14.937 3.957 1.00 87.69 86 LEU A CA 1
ATOM 674 C C . LEU A 1 86 ? -3.541 13.459 3.617 1.00 87.69 86 LEU A C 1
ATOM 676 O O .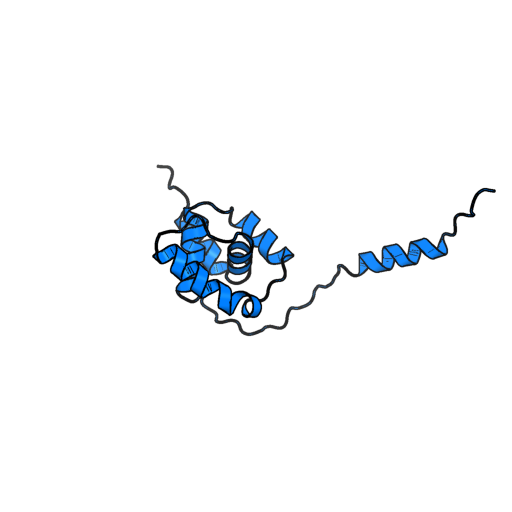 LEU A 1 86 ? -3.307 12.986 2.508 1.00 87.69 86 LEU A O 1
ATOM 680 N N . SER A 1 87 ? -4.024 12.706 4.604 1.00 77.81 87 SER A N 1
ATOM 681 C CA . SER A 1 87 ? -4.243 11.255 4.493 1.00 77.81 87 SER A CA 1
ATOM 682 C C . SER A 1 87 ? -5.394 10.837 3.565 1.00 77.81 87 SER A C 1
ATOM 684 O O . SER A 1 87 ? -5.477 9.668 3.199 1.00 77.81 87 SER A O 1
ATOM 686 N N . CYS A 1 88 ? -6.263 11.768 3.162 1.00 74.25 88 CYS A N 1
ATOM 687 C CA . CYS A 1 88 ? -7.326 11.523 2.182 1.00 74.25 88 CYS A CA 1
ATOM 688 C C . CYS A 1 88 ? -6.822 11.501 0.730 1.00 74.25 88 CYS A C 1
ATOM 690 O O . CYS A 1 88 ? -7.525 11.004 -0.139 1.00 74.25 88 CYS A O 1
ATOM 692 N N . ALA A 1 89 ? -5.611 12.000 0.467 1.00 76.81 89 ALA A N 1
ATOM 693 C CA . ALA A 1 89 ? -5.024 12.071 -0.871 1.00 76.81 89 ALA A CA 1
ATOM 694 C C . ALA A 1 89 ? -4.213 10.812 -1.243 1.00 76.81 89 ALA A C 1
ATOM 696 O O . ALA A 1 89 ? -3.326 10.869 -2.097 1.00 76.81 89 ALA A O 1
ATOM 697 N N . ILE A 1 90 ? -4.460 9.680 -0.574 1.00 85.75 90 ILE A N 1
ATOM 698 C CA . ILE A 1 90 ? -3.801 8.417 -0.920 1.00 85.75 90 ILE A CA 1
ATOM 699 C C . ILE A 1 90 ? -4.379 7.916 -2.234 1.00 85.75 90 ILE A C 1
ATOM 701 O O . ILE A 1 90 ? -5.569 7.639 -2.337 1.00 85.75 90 ILE A O 1
ATOM 705 N N . ASP A 1 91 ? -3.508 7.761 -3.221 1.00 87.50 91 ASP A N 1
ATOM 706 C CA . ASP A 1 91 ? -3.873 7.171 -4.497 1.00 87.50 91 ASP A CA 1
ATOM 707 C C . ASP A 1 91 ? -4.151 5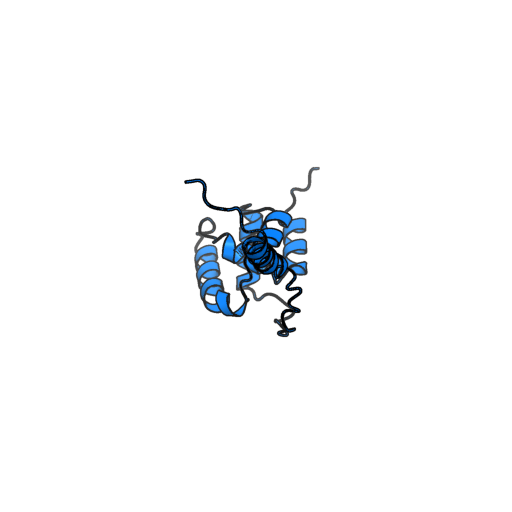.666 -4.332 1.00 87.50 91 ASP A C 1
ATOM 709 O O . ASP A 1 91 ? -3.304 4.904 -3.851 1.00 87.50 91 ASP A O 1
ATOM 713 N N . GLU A 1 92 ? -5.344 5.242 -4.746 1.00 89.56 92 GLU A N 1
ATOM 714 C CA . GLU A 1 92 ? -5.818 3.860 -4.637 1.00 89.56 92 GLU A CA 1
ATOM 715 C C . GLU A 1 92 ? -4.949 2.876 -5.425 1.00 89.56 92 GLU A C 1
ATOM 717 O O . GLU A 1 92 ? -4.682 1.771 -4.955 1.00 89.56 92 GLU A O 1
ATOM 722 N N . THR A 1 93 ? -4.454 3.278 -6.598 1.00 90.38 93 THR A N 1
ATOM 723 C CA . THR A 1 93 ? -3.587 2.447 -7.445 1.00 90.38 93 THR A CA 1
ATOM 724 C C . THR A 1 93 ? -2.203 2.282 -6.827 1.00 90.38 93 THR A C 1
ATOM 726 O O . THR A 1 93 ? -1.655 1.179 -6.833 1.00 90.38 93 THR A O 1
ATOM 729 N N . LEU A 1 94 ? -1.663 3.347 -6.222 1.00 92.06 94 LEU A N 1
ATOM 730 C CA . LEU A 1 94 ? -0.401 3.297 -5.483 1.00 92.06 94 LEU A CA 1
ATOM 731 C C . LEU A 1 94 ? -0.533 2.382 -4.262 1.00 92.06 94 LEU A C 1
ATOM 733 O O . LEU A 1 94 ? 0.314 1.517 -4.042 1.00 92.06 94 LEU A O 1
ATOM 737 N N . PHE A 1 95 ? -1.606 2.544 -3.489 1.00 93.62 95 PHE A N 1
ATOM 738 C CA . PHE A 1 95 ? -1.888 1.698 -2.335 1.00 93.62 95 PHE A CA 1
ATOM 739 C C . PHE A 1 95 ? -2.059 0.227 -2.735 1.00 93.62 95 PHE A C 1
ATOM 741 O O . PHE A 1 95 ? -1.415 -0.642 -2.152 1.00 93.62 95 PHE A O 1
ATOM 748 N N . ALA A 1 96 ? -2.863 -0.058 -3.759 1.00 93.69 96 ALA A N 1
ATOM 749 C CA . ALA A 1 96 ? -3.097 -1.408 -4.262 1.00 93.69 96 ALA A CA 1
ATOM 750 C C . ALA A 1 96 ? -1.810 -2.086 -4.746 1.00 93.69 96 ALA A C 1
ATOM 752 O O . ALA A 1 96 ? -1.546 -3.239 -4.399 1.00 93.69 96 ALA A O 1
ATOM 753 N N . ALA A 1 97 ? -0.969 -1.363 -5.487 1.00 93.06 97 ALA A N 1
ATOM 754 C CA . ALA A 1 97 ? 0.311 -1.890 -5.933 1.00 93.06 97 ALA A CA 1
ATOM 755 C C . ALA A 1 97 ? 1.249 -2.190 -4.750 1.00 93.06 97 ALA A C 1
ATOM 757 O O . ALA A 1 97 ? 1.865 -3.254 -4.715 1.00 93.06 97 ALA A O 1
ATOM 758 N N . LEU A 1 98 ? 1.311 -1.315 -3.739 1.00 92.88 98 LEU A N 1
ATOM 759 C CA . LEU A 1 98 ? 2.089 -1.577 -2.522 1.00 92.88 98 LEU A CA 1
ATOM 760 C C . LEU A 1 98 ? 1.563 -2.789 -1.742 1.00 92.88 98 LEU A C 1
ATOM 762 O O . LEU A 1 98 ? 2.363 -3.559 -1.217 1.00 92.88 98 LEU A O 1
ATOM 766 N N . VAL A 1 99 ? 0.243 -2.989 -1.678 1.00 93.94 99 VAL A N 1
ATOM 767 C CA . VAL A 1 99 ? -0.361 -4.170 -1.036 1.00 93.94 99 VAL A CA 1
ATOM 768 C C . VAL A 1 99 ? 0.008 -5.457 -1.773 1.00 93.94 99 VAL A C 1
ATOM 770 O O . VAL A 1 99 ? 0.289 -6.459 -1.120 1.00 93.94 99 VAL A O 1
ATOM 773 N N . TYR A 1 100 ? 0.025 -5.434 -3.106 1.00 93.69 100 TYR A N 1
ATOM 774 C CA . TYR A 1 100 ? 0.411 -6.588 -3.919 1.00 93.69 100 TYR A CA 1
ATOM 775 C C . TYR A 1 100 ? 1.892 -6.950 -3.743 1.00 93.69 100 TYR A C 1
ATOM 777 O O . TYR A 1 100 ? 2.211 -8.101 -3.456 1.00 93.69 100 TYR A O 1
ATOM 785 N N . HIS A 1 101 ? 2.797 -5.970 -3.843 1.00 90.75 101 HIS A N 1
ATOM 786 C CA . HIS A 1 101 ? 4.241 -6.221 -3.731 1.00 90.75 101 HIS A CA 1
ATOM 787 C C . HIS A 1 101 ? 4.703 -6.542 -2.306 1.00 90.75 101 HIS A C 1
ATOM 789 O O . HIS A 1 101 ? 5.642 -7.312 -2.126 1.00 90.75 101 HIS A O 1
ATOM 795 N N . TYR A 1 102 ? 4.052 -5.978 -1.287 1.00 92.12 102 TYR A N 1
ATOM 796 C CA . TYR A 1 102 ? 4.388 -6.197 0.124 1.00 92.12 102 TYR A CA 1
ATOM 797 C C . TYR A 1 102 ? 3.296 -6.984 0.856 1.00 92.12 102 TYR A C 1
ATOM 799 O O . TYR A 1 102 ? 2.879 -6.609 1.955 1.00 92.12 102 TYR A O 1
ATOM 807 N N . GLU A 1 103 ? 2.835 -8.089 0.261 1.00 91.06 103 GLU A N 1
ATOM 808 C CA . GLU A 1 103 ? 1.670 -8.848 0.732 1.00 91.06 103 GLU A CA 1
ATOM 809 C C . GLU A 1 103 ? 1.748 -9.221 2.221 1.00 91.06 103 GLU A C 1
ATOM 811 O O . GLU A 1 103 ? 0.810 -8.963 2.983 1.00 91.06 103 GLU A O 1
ATOM 816 N N . ALA A 1 104 ? 2.866 -9.814 2.650 1.00 89.06 104 ALA A N 1
ATOM 817 C CA . ALA A 1 104 ? 3.039 -10.293 4.020 1.00 89.06 104 ALA A CA 1
ATOM 818 C C . ALA A 1 104 ? 2.894 -9.156 5.046 1.00 89.06 104 ALA A C 1
ATOM 820 O O . ALA A 1 104 ? 2.184 -9.292 6.048 1.00 89.06 104 ALA A O 1
ATOM 821 N N . GLU A 1 105 ? 3.508 -8.006 4.765 1.00 89.69 105 GLU A N 1
ATOM 822 C CA . GLU A 1 105 ? 3.445 -6.838 5.640 1.00 89.69 105 GLU A CA 1
ATOM 823 C C . GLU A 1 105 ? 2.064 -6.177 5.593 1.00 89.69 105 GLU A C 1
ATOM 825 O O . GLU A 1 105 ? 1.486 -5.854 6.635 1.00 89.69 105 GLU A O 1
ATOM 830 N N . ALA A 1 106 ? 1.485 -6.030 4.401 1.00 90.88 106 ALA A N 1
ATOM 831 C CA . ALA A 1 106 ? 0.146 -5.486 4.229 1.00 90.88 106 ALA A CA 1
ATOM 832 C C . ALA A 1 106 ? -0.899 -6.321 4.985 1.00 90.88 106 ALA A C 1
ATOM 834 O O . ALA A 1 106 ? -1.766 -5.766 5.661 1.00 90.88 106 ALA A O 1
ATOM 835 N N . ARG A 1 107 ? -0.783 -7.654 4.958 1.00 91.38 107 ARG A N 1
ATOM 836 C CA . ARG A 1 107 ? -1.662 -8.573 5.693 1.00 91.38 107 ARG A CA 1
ATOM 837 C C . ARG A 1 107 ? -1.501 -8.428 7.207 1.00 91.38 107 ARG A C 1
ATOM 839 O O . ARG A 1 107 ? -2.501 -8.414 7.929 1.00 91.38 107 ARG A O 1
ATOM 846 N N . ARG A 1 108 ? -0.263 -8.275 7.692 1.00 90.38 108 ARG A N 1
ATOM 847 C CA . ARG A 1 108 ? 0.040 -8.014 9.110 1.00 90.38 108 ARG A CA 1
ATOM 848 C C . ARG A 1 108 ? -0.618 -6.716 9.585 1.00 90.38 108 ARG A C 1
ATOM 850 O O . ARG A 1 108 ? -1.312 -6.721 10.601 1.00 90.38 108 ARG A O 1
ATOM 857 N N . ILE A 1 109 ? -0.456 -5.632 8.827 1.00 90.56 109 ILE A N 1
ATOM 858 C CA . ILE A 1 109 ? -1.040 -4.315 9.127 1.00 90.56 109 ILE A CA 1
ATOM 859 C C . ILE A 1 109 ? -2.573 -4.366 9.067 1.00 90.56 109 ILE A C 1
ATOM 861 O O . ILE A 1 109 ? -3.243 -3.881 9.978 1.00 90.56 109 ILE A O 1
ATOM 865 N N . ALA A 1 110 ? -3.141 -4.983 8.029 1.00 89.06 110 ALA A N 1
ATOM 866 C CA . ALA A 1 110 ? -4.586 -5.104 7.869 1.00 89.06 110 ALA A CA 1
ATOM 867 C C . ALA A 1 110 ? -5.232 -5.857 9.043 1.00 89.06 110 ALA A C 1
ATOM 869 O O . ALA A 1 110 ? -6.277 -5.443 9.539 1.00 89.06 110 ALA A O 1
ATOM 870 N N . ASN A 1 111 ? -4.601 -6.933 9.524 1.00 87.56 111 ASN A N 1
ATOM 871 C CA . ASN A 1 111 ? -5.081 -7.676 10.689 1.00 87.56 111 ASN A CA 1
ATOM 872 C C . ASN A 1 111 ? -4.933 -6.889 11.999 1.00 87.56 111 ASN A C 1
ATOM 874 O O . ASN A 1 111 ? -5.821 -6.971 12.844 1.00 87.56 111 ASN A O 1
ATOM 878 N N . ALA A 1 112 ? -3.860 -6.110 12.160 1.00 84.75 112 ALA A N 1
ATOM 879 C CA . ALA A 1 112 ? -3.671 -5.250 13.330 1.00 84.75 112 ALA A CA 1
ATOM 880 C C . ALA A 1 112 ? -4.727 -4.132 13.422 1.00 84.75 112 ALA A C 1
ATOM 882 O O . ALA A 1 112 ? -5.114 -3.745 14.522 1.00 84.75 112 ALA A O 1
ATOM 883 N N . ASN A 1 113 ? -5.220 -3.650 12.278 1.00 79.19 113 ASN A N 1
ATOM 884 C CA . ASN A 1 113 ? -6.233 -2.595 12.191 1.00 79.19 113 ASN A CA 1
ATOM 885 C C . ASN A 1 113 ? -7.686 -3.096 12.280 1.00 79.19 113 ASN A C 1
ATOM 887 O O . ASN A 1 113 ? -8.613 -2.285 12.221 1.00 79.19 113 ASN A O 1
ATOM 891 N N . LYS A 1 114 ? -7.929 -4.407 12.419 1.00 73.69 114 LYS A N 1
ATOM 892 C CA . LYS A 1 114 ? -9.293 -4.911 12.627 1.00 73.69 114 LYS A CA 1
ATOM 893 C C . LYS A 1 114 ? -9.801 -4.463 14.005 1.00 73.69 114 LYS A C 1
ATOM 895 O O . LYS A 1 114 ? -9.093 -4.659 14.996 1.00 73.69 114 LYS A O 1
ATOM 900 N N . PRO A 1 115 ? -11.014 -3.889 14.104 1.00 64.75 115 PRO A N 1
ATOM 901 C CA . PRO A 1 115 ? -11.591 -3.548 15.394 1.00 64.75 115 PRO A CA 1
ATOM 902 C C . PRO A 1 115 ? -11.753 -4.830 16.214 1.00 64.75 115 PRO A C 1
ATOM 904 O O . PRO A 1 115 ? -12.390 -5.788 15.776 1.00 64.75 115 PRO A O 1
ATOM 907 N N . LYS A 1 116 ? -11.149 -4.862 17.404 1.00 63.44 116 LYS A N 1
ATOM 908 C CA . LYS A 1 116 ? -11.395 -5.928 18.376 1.00 63.44 116 LYS A CA 1
ATOM 909 C C . LYS A 1 116 ? -12.811 -5.724 18.909 1.00 63.44 116 LYS A C 1
ATOM 911 O O . LYS A 1 116 ? -13.010 -4.879 19.776 1.00 63.44 116 LYS A O 1
ATOM 916 N N . HIS A 1 117 ? -13.783 -6.451 18.366 1.00 55.12 117 HIS A N 1
ATOM 917 C CA . HIS A 1 117 ? -15.083 -6.579 19.015 1.00 55.12 117 HIS A CA 1
ATOM 918 C C . HIS A 1 117 ? -14.857 -7.303 20.350 1.00 55.12 117 HIS A C 1
ATOM 920 O O . HIS A 1 117 ? -14.420 -8.454 20.363 1.00 55.12 117 HIS A O 1
ATOM 926 N N . LYS A 1 118 ? -15.035 -6.566 21.448 1.00 44.16 118 LYS A N 1
ATOM 927 C CA . LYS A 1 118 ? -15.184 -7.097 22.804 1.00 44.16 118 LYS A CA 1
ATOM 928 C C . LYS A 1 118 ? -16.665 -7.201 23.117 1.00 44.16 118 LYS A C 1
ATOM 930 O O . LYS A 1 118 ? -17.398 -6.299 22.652 1.00 44.16 118 LYS A O 1
#